Protein AF-A0A835QPP1-F1 (afdb_monomer)

Structure (mmCIF, N/CA/C/O backbone):
data_AF-A0A835QPP1-F1
#
_entry.id   AF-A0A835QPP1-F1
#
loop_
_atom_site.group_PDB
_atom_site.id
_atom_site.type_symbol
_atom_site.label_atom_id
_atom_site.label_alt_id
_atom_site.label_comp_id
_atom_site.label_asym_id
_atom_site.label_entity_id
_atom_site.label_seq_id
_atom_site.pdbx_PDB_ins_code
_atom_site.Cartn_x
_atom_site.Cartn_y
_atom_site.Cartn_z
_atom_site.occupancy
_atom_site.B_iso_or_equiv
_atom_site.auth_seq_id
_atom_site.auth_comp_id
_atom_site.auth_asym_id
_atom_site.auth_atom_id
_atom_site.pdbx_PDB_model_num
ATOM 1 N N . MET A 1 1 ? 36.730 9.549 -89.504 1.00 41.41 1 MET A N 1
ATOM 2 C CA . MET A 1 1 ? 37.540 8.340 -89.752 1.00 41.41 1 MET A CA 1
ATOM 3 C C . MET A 1 1 ? 37.042 7.236 -88.837 1.00 41.41 1 MET A C 1
ATOM 5 O O . MET A 1 1 ? 37.301 7.283 -87.644 1.00 41.41 1 MET A O 1
ATOM 9 N N . MET A 1 2 ? 36.250 6.317 -89.390 1.00 43.44 2 MET A N 1
ATOM 10 C CA . MET A 1 2 ? 36.142 4.950 -88.873 1.00 43.44 2 MET A CA 1
ATOM 11 C C . MET A 1 2 ? 37.393 4.163 -89.297 1.00 43.44 2 MET A C 1
ATOM 13 O O . MET A 1 2 ? 38.048 4.609 -90.239 1.00 43.44 2 MET A O 1
ATOM 17 N N . VAL A 1 3 ? 37.662 3.048 -88.599 1.00 43.44 3 VAL A N 1
ATOM 18 C CA . VAL A 1 3 ? 38.545 1.876 -88.868 1.00 43.44 3 VAL A CA 1
ATOM 19 C C . VAL A 1 3 ? 39.080 1.452 -87.481 1.00 43.44 3 VAL A C 1
ATOM 21 O O . VAL A 1 3 ? 39.822 2.210 -86.866 1.00 43.44 3 VAL A O 1
ATOM 24 N N . GLU A 1 4 ? 38.450 0.469 -86.814 1.00 49.03 4 GLU A N 1
ATOM 25 C CA . GLU A 1 4 ? 38.747 -0.991 -86.890 1.00 49.03 4 GLU A CA 1
ATOM 26 C C . GLU A 1 4 ? 39.971 -1.363 -86.014 1.00 49.03 4 GLU A C 1
ATOM 28 O O . GLU A 1 4 ? 40.908 -0.588 -85.908 1.00 49.03 4 GLU A O 1
ATOM 33 N N . GLU A 1 5 ? 40.083 -2.488 -85.307 1.00 47.25 5 GLU A N 1
ATOM 34 C CA . GLU A 1 5 ? 39.346 -3.748 -85.305 1.00 47.25 5 GLU A CA 1
ATOM 35 C C . GLU A 1 5 ? 39.699 -4.562 -84.038 1.00 47.25 5 GLU A C 1
ATOM 37 O O . GLU A 1 5 ? 40.569 -4.213 -83.239 1.00 47.25 5 GLU A O 1
ATOM 42 N N . ALA A 1 6 ? 38.998 -5.682 -83.897 1.00 54.22 6 ALA A N 1
ATOM 43 C CA . ALA A 1 6 ? 38.909 -6.607 -82.781 1.00 54.22 6 ALA A CA 1
ATOM 44 C C . ALA A 1 6 ? 40.163 -7.441 -82.445 1.00 54.22 6 ALA A C 1
ATOM 46 O O . ALA A 1 6 ? 41.045 -7.674 -83.265 1.00 54.22 6 ALA A O 1
ATOM 47 N N . LYS A 1 7 ? 40.137 -8.017 -81.232 1.00 59.50 7 LYS A N 1
ATOM 48 C CA . LYS A 1 7 ? 40.660 -9.343 -80.818 1.00 59.50 7 LYS A CA 1
ATOM 49 C C . LYS A 1 7 ? 40.284 -9.520 -79.336 1.00 59.50 7 LYS A C 1
ATOM 51 O O . LYS A 1 7 ? 40.402 -8.579 -78.572 1.00 59.50 7 LYS A O 1
ATOM 56 N N . ARG A 1 8 ? 39.875 -10.660 -78.788 1.00 47.41 8 ARG A N 1
ATOM 57 C CA . ARG A 1 8 ? 39.542 -12.001 -79.272 1.00 47.41 8 ARG A CA 1
ATOM 58 C C . ARG A 1 8 ? 38.935 -12.715 -78.056 1.00 47.41 8 ARG A C 1
ATOM 60 O O . ARG A 1 8 ? 39.470 -12.637 -76.956 1.00 47.41 8 ARG A O 1
ATOM 67 N N . MET A 1 9 ? 37.819 -13.393 -78.272 1.00 57.75 9 MET A N 1
ATOM 68 C CA . MET A 1 9 ? 37.064 -14.177 -77.294 1.00 57.75 9 MET A CA 1
ATOM 69 C C . MET A 1 9 ? 37.857 -15.419 -76.827 1.00 57.75 9 MET A C 1
ATOM 71 O O . MET A 1 9 ? 38.500 -16.072 -77.652 1.00 57.75 9 MET A O 1
ATOM 75 N N . LYS A 1 10 ? 37.780 -15.792 -75.540 1.00 58.88 10 LYS A N 1
ATOM 76 C CA . LYS A 1 10 ? 38.127 -17.145 -75.057 1.00 58.88 10 LYS A CA 1
ATOM 77 C C . LYS A 1 10 ? 37.206 -17.557 -73.897 1.00 58.88 10 LYS A C 1
ATOM 79 O O . LYS A 1 10 ? 36.612 -16.727 -73.223 1.00 58.88 10 LYS A O 1
ATOM 84 N N . ASN A 1 11 ? 37.013 -18.856 -73.765 1.00 40.59 11 ASN A N 1
ATOM 85 C CA . ASN A 1 11 ? 35.752 -19.562 -73.584 1.00 40.59 11 ASN A CA 1
ATOM 86 C C . ASN A 1 11 ? 35.769 -20.500 -72.357 1.00 40.59 11 ASN A C 1
ATOM 88 O O . ASN A 1 11 ? 36.808 -21.037 -71.999 1.00 40.59 11 ASN A O 1
ATOM 92 N N . ARG A 1 12 ? 34.574 -20.672 -71.762 1.00 42.41 12 ARG A N 1
ATOM 93 C CA . ARG A 1 12 ? 34.078 -21.691 -70.801 1.00 42.41 12 ARG A CA 1
ATOM 94 C C . ARG A 1 12 ? 34.999 -22.866 -70.423 1.00 42.41 12 ARG A C 1
ATOM 96 O O . ARG A 1 12 ? 35.350 -23.650 -71.294 1.00 42.41 12 ARG A O 1
ATOM 103 N N . THR A 1 13 ? 35.020 -23.170 -69.120 1.00 43.94 13 THR A N 1
ATOM 104 C CA . THR A 1 13 ? 34.784 -24.533 -68.596 1.00 43.94 13 THR A CA 1
ATOM 105 C C . THR A 1 13 ? 34.006 -24.475 -67.277 1.00 43.94 13 THR A C 1
ATOM 107 O O . THR A 1 13 ? 34.459 -23.878 -66.304 1.00 43.94 13 THR A O 1
ATOM 110 N N . ARG A 1 14 ? 32.817 -25.090 -67.269 1.00 44.53 14 ARG A N 1
ATOM 111 C CA . ARG A 1 14 ? 32.089 -25.526 -66.070 1.00 44.53 14 ARG A CA 1
ATOM 112 C C . ARG A 1 14 ? 32.690 -26.859 -65.627 1.00 44.53 14 ARG A C 1
ATOM 114 O O . ARG A 1 14 ? 32.906 -27.715 -66.481 1.00 44.53 14 ARG A O 1
ATOM 121 N N . THR A 1 15 ? 32.881 -27.052 -64.331 1.00 45.47 15 THR A N 1
ATOM 122 C CA . THR A 1 15 ? 33.092 -28.371 -63.729 1.00 45.47 15 THR A CA 1
ATOM 123 C C . THR A 1 15 ? 32.033 -28.581 -62.655 1.00 45.47 15 THR A C 1
ATOM 125 O O . THR A 1 15 ? 31.994 -27.885 -61.644 1.00 45.47 15 THR A O 1
ATOM 128 N N . ASP A 1 16 ? 31.136 -29.523 -62.938 1.00 40.12 16 ASP A N 1
ATOM 129 C CA . ASP A 1 16 ? 30.190 -30.093 -61.988 1.00 40.12 16 ASP A CA 1
ATOM 130 C C . ASP A 1 16 ? 30.935 -31.009 -61.009 1.00 40.12 16 ASP A C 1
ATOM 132 O O . ASP A 1 16 ? 31.706 -31.878 -61.415 1.00 40.12 16 ASP A O 1
ATOM 136 N N . GLY A 1 17 ? 30.660 -30.840 -59.716 1.00 42.97 17 GLY A N 1
ATOM 137 C CA . GLY A 1 17 ? 31.034 -31.764 -58.649 1.00 42.97 17 GLY A CA 1
ATOM 138 C C . GLY A 1 17 ? 29.791 -32.122 -57.842 1.00 42.97 17 GLY A C 1
ATOM 139 O O . GLY A 1 17 ? 29.384 -31.391 -56.944 1.00 42.97 17 GLY A O 1
ATOM 140 N N . ARG A 1 18 ? 29.155 -33.233 -58.213 1.00 42.56 18 ARG A N 1
ATOM 141 C CA . ARG A 1 18 ? 27.947 -33.799 -57.603 1.00 42.56 18 ARG A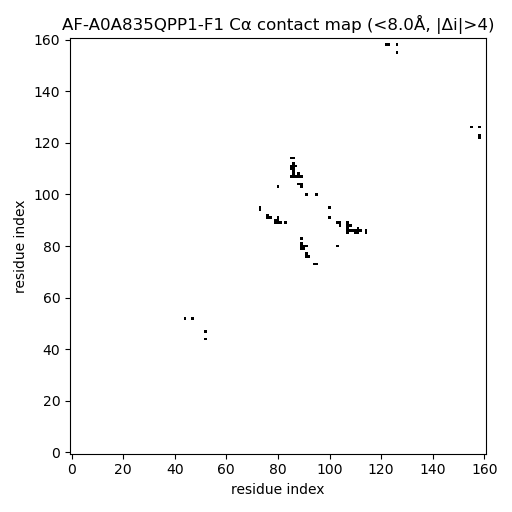 CA 1
ATOM 142 C C . ARG A 1 18 ? 28.269 -34.501 -56.273 1.00 42.56 18 ARG A C 1
ATOM 144 O O . ARG A 1 18 ? 29.116 -35.379 -56.246 1.00 42.56 18 ARG A O 1
ATOM 151 N N . ALA A 1 19 ? 27.490 -34.144 -55.247 1.00 41.88 19 ALA A N 1
ATOM 152 C CA . ALA A 1 19 ? 26.984 -34.923 -54.103 1.00 41.88 19 ALA A CA 1
ATOM 153 C C . ALA A 1 19 ? 27.925 -35.810 -53.258 1.00 41.88 19 ALA A C 1
ATOM 155 O O . ALA A 1 19 ? 28.435 -36.807 -53.748 1.00 41.88 19 ALA A O 1
ATOM 156 N N . MET A 1 20 ? 27.887 -35.600 -51.932 1.00 42.72 20 MET A N 1
ATOM 157 C CA . MET A 1 20 ? 27.568 -36.662 -50.961 1.00 42.72 20 MET A CA 1
ATOM 158 C C . MET A 1 20 ? 26.783 -36.102 -49.764 1.00 42.72 20 MET A C 1
ATOM 160 O O . MET A 1 20 ? 27.061 -35.020 -49.255 1.00 42.72 20 MET A O 1
ATOM 164 N N . LYS A 1 21 ? 25.763 -36.862 -49.357 1.00 44.00 21 LYS A N 1
ATOM 165 C CA . LYS A 1 21 ? 24.873 -36.657 -48.210 1.00 44.00 21 LYS A CA 1
ATOM 166 C C . LYS A 1 21 ? 25.318 -37.610 -47.104 1.00 44.00 21 LYS A C 1
ATOM 168 O O . LYS A 1 21 ? 25.431 -38.799 -47.375 1.00 44.00 21 LYS A O 1
ATOM 173 N N . ALA A 1 22 ? 25.467 -37.127 -45.874 1.00 40.06 22 ALA A N 1
ATOM 174 C CA . ALA A 1 22 ? 25.408 -37.973 -44.684 1.00 40.06 22 ALA A CA 1
ATOM 175 C C . ALA A 1 22 ? 24.953 -37.146 -43.476 1.00 40.06 22 ALA A C 1
ATOM 177 O O . ALA A 1 22 ? 25.639 -36.246 -43.003 1.00 40.06 22 ALA A O 1
ATOM 178 N N . THR A 1 23 ? 23.750 -37.453 -43.007 1.00 47.44 23 THR A N 1
ATOM 179 C CA . THR A 1 23 ? 23.254 -37.107 -41.677 1.00 47.44 23 THR A CA 1
ATOM 180 C C . THR A 1 23 ? 23.931 -38.013 -40.654 1.00 47.44 23 THR A C 1
ATOM 182 O O . THR A 1 23 ? 23.899 -39.227 -40.829 1.00 47.44 23 THR A O 1
ATOM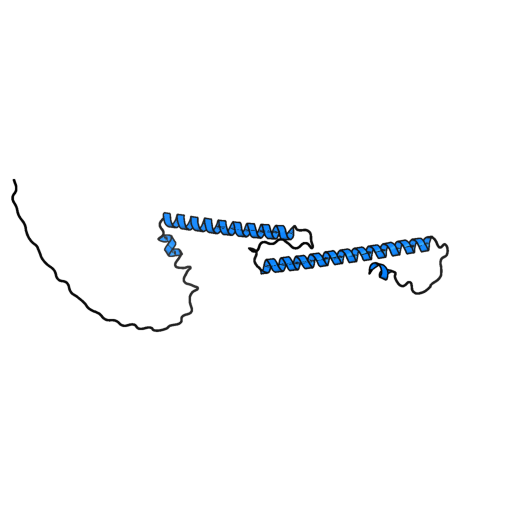 185 N N . SER A 1 24 ? 24.449 -37.458 -39.561 1.00 41.62 24 SER A N 1
ATOM 186 C CA . SER A 1 24 ? 24.718 -38.229 -38.344 1.00 41.62 24 SER A CA 1
ATOM 187 C C . SER A 1 24 ? 24.329 -37.386 -37.139 1.00 41.62 24 SER A C 1
ATOM 189 O O . SER A 1 24 ? 25.018 -36.435 -36.779 1.00 41.62 24 SER A O 1
ATOM 191 N N . LYS A 1 25 ? 23.173 -37.718 -36.560 1.00 48.28 25 LYS A N 1
ATOM 192 C CA . LYS A 1 25 ? 22.768 -37.283 -35.226 1.00 48.28 25 LYS A CA 1
ATOM 193 C C . LYS A 1 25 ? 23.640 -38.030 -34.219 1.00 48.28 25 LYS A C 1
ATOM 195 O O . LYS A 1 25 ? 23.812 -39.237 -34.360 1.00 48.28 25 LYS A O 1
ATOM 200 N N . HIS A 1 26 ? 24.155 -37.333 -33.217 1.00 43.69 26 HIS A N 1
ATOM 201 C CA . HIS A 1 26 ? 24.551 -37.973 -31.973 1.00 43.69 26 HIS A CA 1
ATOM 202 C C . HIS A 1 26 ? 24.231 -37.027 -30.822 1.00 43.69 26 HIS A C 1
ATOM 204 O O . HIS A 1 26 ? 24.743 -35.909 -30.764 1.00 43.69 26 HIS A O 1
ATOM 210 N N . ASP A 1 27 ? 23.344 -37.497 -29.954 1.00 46.44 27 ASP A N 1
ATOM 211 C CA . ASP A 1 27 ? 22.936 -36.865 -28.711 1.00 46.44 27 ASP A CA 1
ATOM 212 C C . ASP A 1 27 ? 24.132 -36.681 -27.776 1.00 46.44 27 ASP A C 1
ATOM 214 O O . ASP A 1 27 ? 24.933 -37.604 -27.588 1.00 46.44 27 ASP A O 1
ATOM 218 N N . LYS A 1 28 ? 24.221 -35.491 -27.175 1.00 47.97 28 LYS A N 1
ATOM 219 C CA . LYS A 1 28 ? 24.862 -35.260 -25.880 1.00 47.97 28 LYS A CA 1
ATOM 220 C C . LYS A 1 28 ? 24.082 -34.177 -25.146 1.00 47.97 28 LYS A C 1
ATOM 222 O O . LYS A 1 28 ? 24.256 -32.989 -25.413 1.00 47.97 28 LYS A O 1
ATOM 227 N N . ASP A 1 29 ? 23.245 -34.629 -24.220 1.00 47.66 29 ASP A N 1
ATOM 228 C CA . ASP A 1 29 ? 22.800 -33.846 -23.077 1.00 47.66 29 ASP A CA 1
ATOM 229 C C . ASP A 1 29 ? 24.012 -33.195 -22.409 1.00 47.66 29 ASP A C 1
ATOM 231 O O . ASP A 1 29 ? 24.956 -33.876 -22.000 1.00 47.66 29 ASP A O 1
ATOM 235 N N . LEU A 1 30 ? 23.997 -31.869 -22.309 1.00 45.59 30 LEU A N 1
ATOM 236 C CA . LEU A 1 30 ? 24.908 -31.144 -21.440 1.00 45.59 30 LEU A CA 1
ATOM 237 C C . LEU A 1 30 ? 24.215 -29.882 -20.925 1.00 45.59 30 LEU A C 1
ATOM 239 O O . LEU A 1 30 ? 24.229 -28.819 -21.545 1.00 45.59 30 LEU A O 1
ATOM 243 N N . ASP A 1 31 ? 23.616 -30.045 -19.750 1.00 50.06 31 ASP A N 1
ATOM 244 C CA . ASP A 1 31 ? 23.489 -29.014 -18.730 1.00 50.06 31 ASP A CA 1
ATOM 245 C C . ASP A 1 31 ? 24.753 -28.133 -18.701 1.00 50.06 31 ASP A C 1
ATOM 247 O O . ASP A 1 31 ? 25.850 -28.631 -18.427 1.00 50.06 31 ASP A O 1
ATOM 251 N N . LYS A 1 32 ? 24.593 -26.855 -19.085 1.00 46.34 32 LYS A N 1
ATOM 252 C CA . LYS A 1 32 ? 25.460 -25.692 -18.789 1.00 46.34 32 LYS A CA 1
ATOM 253 C C . LYS A 1 32 ? 25.045 -24.478 -19.632 1.00 46.34 32 LYS A C 1
ATOM 255 O O . LYS A 1 32 ? 25.782 -24.014 -20.499 1.00 46.34 32 LYS A O 1
ATOM 260 N N . THR A 1 33 ? 23.905 -23.874 -19.320 1.00 43.09 33 THR A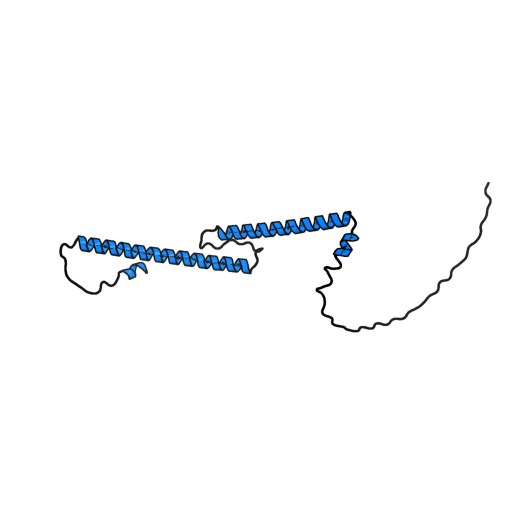 N 1
ATOM 261 C CA . THR A 1 33 ? 23.558 -22.528 -19.815 1.00 43.09 33 THR A CA 1
ATOM 262 C C . THR A 1 33 ? 23.331 -21.585 -18.645 1.00 43.09 33 THR A C 1
ATOM 264 O O . THR A 1 33 ? 22.208 -21.201 -18.341 1.00 43.09 33 THR A O 1
ATOM 267 N N . THR A 1 34 ? 24.403 -21.225 -17.932 1.00 49.41 34 THR A N 1
ATOM 268 C CA . THR A 1 34 ? 24.332 -20.111 -16.958 1.00 49.41 34 THR A CA 1
ATOM 269 C C . THR A 1 34 ? 25.656 -19.376 -16.718 1.00 49.41 34 THR A C 1
ATOM 271 O O . THR A 1 34 ? 25.770 -18.613 -15.766 1.00 49.41 34 THR A O 1
ATOM 274 N N . LYS A 1 35 ? 26.692 -19.561 -17.555 1.00 44.41 35 LYS A N 1
ATOM 275 C CA . LYS A 1 35 ? 27.992 -18.873 -17.351 1.00 44.41 35 LYS A CA 1
ATOM 276 C C . LYS A 1 35 ? 28.628 -18.234 -18.595 1.00 44.41 35 LYS A C 1
ATOM 278 O O . LYS A 1 35 ? 29.742 -17.731 -18.496 1.00 44.41 35 LYS A O 1
ATOM 283 N N . GLN A 1 36 ? 27.949 -18.195 -19.746 1.00 41.66 36 GLN A N 1
ATOM 284 C CA . GLN A 1 36 ? 28.525 -17.668 -21.001 1.00 41.66 36 GLN A CA 1
ATOM 285 C C . GLN A 1 36 ? 27.993 -16.302 -21.474 1.00 41.66 36 GLN A C 1
ATOM 287 O O . GLN A 1 36 ? 28.447 -15.811 -22.504 1.00 41.66 36 GLN A O 1
ATOM 292 N N . GLU A 1 37 ? 27.107 -15.628 -20.737 1.00 46.50 37 GLU A N 1
ATOM 293 C CA . GLU A 1 37 ? 26.552 -14.343 -21.208 1.00 46.50 37 GLU A CA 1
ATOM 294 C C . GLU A 1 37 ? 27.376 -13.117 -20.779 1.00 46.50 37 GLU A C 1
ATOM 296 O O . GLU A 1 37 ? 27.528 -12.166 -21.549 1.00 46.50 37 GLU A O 1
ATOM 301 N N . ALA A 1 38 ? 28.025 -13.162 -19.611 1.00 48.72 38 ALA A N 1
ATOM 302 C CA . ALA A 1 38 ? 28.821 -12.034 -19.115 1.00 48.72 38 ALA A CA 1
ATOM 303 C C . ALA A 1 38 ? 30.082 -11.757 -19.966 1.00 48.72 38 ALA A C 1
ATOM 305 O O . ALA A 1 38 ? 30.504 -10.611 -20.118 1.00 48.72 38 ALA A O 1
ATOM 306 N N . GLY A 1 39 ? 30.672 -12.797 -20.569 1.00 48.44 39 GLY A N 1
ATOM 307 C CA . GLY A 1 39 ? 31.896 -12.683 -21.372 1.00 48.44 39 GLY A CA 1
ATOM 308 C C . GLY A 1 39 ? 31.689 -12.166 -22.803 1.00 48.44 39 GLY A C 1
ATOM 309 O O . GLY A 1 39 ? 32.642 -11.673 -23.412 1.00 48.44 39 GLY A O 1
ATOM 310 N N . ASN A 1 40 ? 30.468 -12.252 -23.348 1.00 50.72 40 ASN A N 1
ATOM 311 C CA . ASN A 1 40 ? 30.188 -11.900 -24.747 1.00 50.72 40 ASN A CA 1
ATOM 312 C C . ASN A 1 40 ? 29.665 -10.460 -24.918 1.00 50.72 40 ASN A C 1
ATOM 314 O O . ASN A 1 40 ? 30.010 -9.781 -25.887 1.00 50.72 40 ASN A O 1
ATOM 318 N N . LEU A 1 41 ? 28.927 -9.933 -23.933 1.00 55.50 41 LEU A N 1
ATOM 319 C CA . LEU A 1 41 ? 28.482 -8.530 -23.921 1.00 55.50 41 LEU A CA 1
ATOM 320 C C . LEU A 1 41 ? 29.668 -7.555 -23.978 1.00 55.50 41 LEU A C 1
ATOM 322 O O . LEU A 1 41 ? 29.643 -6.568 -24.712 1.00 55.50 41 LEU A O 1
ATOM 326 N N . ASN A 1 42 ? 30.754 -7.872 -23.271 1.00 55.16 42 ASN A N 1
ATOM 327 C CA . ASN A 1 42 ? 31.921 -6.994 -23.166 1.00 55.16 42 ASN A CA 1
ATOM 328 C C . ASN A 1 42 ? 32.763 -6.921 -24.460 1.00 55.16 42 ASN A C 1
ATOM 330 O O . ASN A 1 42 ? 33.487 -5.950 -24.687 1.00 55.16 42 ASN A O 1
ATOM 334 N N . LYS A 1 43 ? 32.667 -7.931 -25.341 1.00 54.88 43 LYS A N 1
ATOM 335 C CA . LYS A 1 43 ? 33.237 -7.874 -26.700 1.00 54.88 43 LYS A CA 1
ATOM 336 C C . LYS A 1 43 ? 32.320 -7.105 -27.653 1.00 54.88 43 LYS A C 1
ATOM 338 O O . LYS A 1 43 ? 32.821 -6.289 -28.422 1.00 54.88 43 LYS A O 1
ATOM 343 N N . SER A 1 44 ? 31.003 -7.297 -27.528 1.00 63.75 44 SER A N 1
ATOM 344 C CA . SER A 1 44 ? 29.981 -6.594 -28.313 1.00 63.75 44 SER A CA 1
ATOM 345 C C . SER A 1 44 ? 30.132 -5.072 -28.205 1.00 63.75 44 SER A C 1
ATOM 347 O O . SER A 1 44 ? 30.315 -4.403 -29.219 1.00 63.75 44 SER A O 1
ATOM 349 N N . TRP A 1 45 ? 30.231 -4.524 -26.986 1.00 63.12 45 TRP A N 1
ATOM 350 C CA . TRP A 1 45 ? 30.352 -3.075 -26.776 1.00 63.12 45 TRP A CA 1
ATOM 351 C C . TRP A 1 45 ? 31.548 -2.428 -27.475 1.00 63.12 45 TRP A C 1
ATOM 353 O O . TRP A 1 45 ? 31.412 -1.307 -27.956 1.00 63.12 45 TRP A O 1
ATOM 363 N N . ARG A 1 46 ? 32.705 -3.102 -27.569 1.00 65.94 46 ARG A N 1
ATOM 364 C CA . ARG A 1 46 ? 33.885 -2.554 -28.268 1.00 65.94 46 ARG A CA 1
ATOM 365 C C . ARG A 1 46 ? 33.695 -2.482 -29.783 1.00 65.94 46 ARG A C 1
ATOM 367 O O . ARG A 1 46 ? 34.238 -1.564 -30.392 1.00 65.94 46 ARG A O 1
ATOM 374 N N . CYS A 1 47 ? 32.898 -3.380 -30.355 1.00 72.50 47 CYS A N 1
ATOM 375 C CA . CYS A 1 47 ? 32.632 -3.465 -31.791 1.00 72.50 47 CYS A CA 1
ATOM 376 C C . CYS A 1 47 ? 31.403 -2.658 -32.244 1.00 72.50 47 CYS A C 1
ATOM 378 O O . CYS A 1 47 ? 31.265 -2.411 -33.438 1.00 72.50 47 CYS A O 1
ATOM 380 N N . LEU A 1 48 ? 30.543 -2.208 -31.319 1.00 78.25 48 LEU A N 1
ATOM 381 C CA . LEU A 1 48 ? 29.399 -1.357 -31.655 1.00 78.25 48 LEU A CA 1
ATOM 382 C C . LEU A 1 48 ? 29.852 0.025 -32.135 1.00 78.25 48 LEU A C 1
ATOM 384 O O . LEU A 1 48 ? 30.615 0.727 -31.453 1.00 78.25 48 LEU A O 1
ATOM 388 N N . SER A 1 49 ? 29.299 0.442 -33.268 1.00 88.69 49 SER A N 1
ATOM 389 C CA . SER A 1 49 ? 29.384 1.801 -33.784 1.00 88.69 49 SER A CA 1
ATOM 390 C C . SER A 1 49 ? 28.800 2.803 -32.783 1.00 88.69 49 SER A C 1
ATOM 392 O O . SER A 1 49 ? 27.934 2.488 -31.960 1.00 88.69 49 SER A O 1
ATOM 394 N N . ARG A 1 50 ? 29.231 4.068 -32.870 1.00 90.00 50 ARG A N 1
ATOM 395 C CA . ARG A 1 50 ? 28.700 5.146 -32.012 1.00 90.00 50 ARG A CA 1
ATOM 396 C C . ARG A 1 50 ? 27.169 5.247 -32.078 1.00 90.00 50 ARG A C 1
ATOM 398 O O . ARG A 1 50 ? 26.543 5.564 -31.070 1.00 90.00 50 ARG A O 1
ATOM 405 N N . ARG A 1 51 ? 26.573 4.962 -33.243 1.00 91.75 51 ARG A N 1
ATOM 406 C CA . ARG A 1 51 ? 25.118 4.977 -33.445 1.00 91.75 51 ARG A CA 1
ATOM 407 C C . ARG A 1 51 ? 24.431 3.840 -32.694 1.00 91.75 51 ARG A C 1
ATOM 409 O O . ARG A 1 51 ? 23.451 4.091 -32.005 1.00 91.75 51 ARG A O 1
ATOM 416 N N . GLU A 1 52 ? 24.956 2.623 -32.781 1.00 93.12 52 GLU A N 1
ATOM 417 C CA . GLU A 1 52 ? 24.385 1.467 -32.079 1.00 93.12 52 GLU A CA 1
ATOM 418 C C . GLU A 1 52 ? 24.473 1.631 -30.564 1.00 93.12 52 GLU A C 1
ATOM 420 O O . GLU A 1 52 ? 23.497 1.366 -29.871 1.00 93.12 52 GLU A O 1
ATOM 425 N N . ARG A 1 53 ? 25.589 2.164 -30.050 1.00 92.88 53 ARG A N 1
ATOM 426 C CA . ARG A 1 53 ? 25.717 2.467 -28.616 1.00 92.88 53 ARG A CA 1
ATOM 427 C C . ARG A 1 53 ? 24.699 3.506 -28.158 1.00 92.88 53 ARG A C 1
ATOM 429 O O . ARG A 1 53 ? 24.075 3.321 -27.120 1.00 92.88 53 ARG A O 1
ATOM 436 N N . ARG A 1 54 ? 24.501 4.580 -28.933 1.00 94.00 54 ARG A N 1
ATOM 437 C CA . ARG A 1 54 ? 23.476 5.592 -28.631 1.00 94.00 54 ARG A CA 1
ATOM 438 C C . ARG A 1 54 ? 22.077 4.974 -28.617 1.00 94.00 54 ARG A C 1
ATOM 440 O O . ARG A 1 54 ? 21.316 5.243 -27.697 1.00 94.00 54 ARG A O 1
ATOM 447 N N . ASN A 1 55 ? 21.759 4.135 -29.600 1.00 95.81 55 ASN A N 1
ATOM 448 C CA . ASN A 1 55 ? 20.461 3.467 -29.675 1.00 95.81 55 ASN A CA 1
ATOM 449 C C . ASN A 1 55 ? 20.247 2.498 -28.503 1.00 95.81 55 ASN A C 1
ATOM 451 O O . ASN A 1 55 ? 19.170 2.496 -27.921 1.00 95.81 55 ASN A O 1
ATOM 455 N N . ALA A 1 56 ? 21.261 1.712 -28.133 1.00 95.19 56 ALA A N 1
ATOM 456 C CA . ALA A 1 56 ? 21.192 0.797 -26.994 1.00 95.19 56 ALA A CA 1
ATOM 457 C C . ALA A 1 56 ? 20.962 1.556 -25.679 1.00 95.19 56 ALA A C 1
ATOM 459 O O . ALA A 1 56 ? 20.060 1.215 -24.921 1.00 95.19 56 ALA A O 1
ATOM 460 N N . LEU A 1 57 ? 21.706 2.645 -25.456 1.00 96.44 57 LEU A N 1
ATOM 461 C CA . LEU A 1 57 ? 21.508 3.502 -24.287 1.00 96.44 57 LEU A CA 1
ATOM 462 C C . LEU A 1 57 ? 20.109 4.120 -24.264 1.00 96.44 57 LEU A C 1
ATOM 464 O O . LEU A 1 57 ? 19.475 4.128 -23.216 1.00 96.44 57 LEU A O 1
ATOM 468 N N . GLN A 1 58 ? 19.601 4.591 -25.406 1.00 97.12 58 GLN A N 1
ATOM 469 C CA . GLN A 1 58 ? 18.246 5.134 -25.475 1.00 97.12 58 GLN A CA 1
ATOM 470 C C . GLN A 1 58 ? 17.192 4.070 -25.145 1.00 97.12 58 GLN A C 1
ATOM 472 O O . GLN A 1 58 ? 16.278 4.334 -24.372 1.00 97.12 58 GLN A O 1
ATOM 477 N N . GLN A 1 59 ? 17.348 2.848 -25.662 1.00 97.75 59 GLN A N 1
ATOM 478 C CA . GLN A 1 59 ? 16.461 1.735 -25.321 1.00 97.75 59 GLN A CA 1
ATOM 479 C C . GLN A 1 59 ? 16.498 1.414 -23.828 1.00 97.75 59 GLN A C 1
ATOM 481 O O . GLN A 1 59 ? 15.463 1.111 -23.238 1.00 97.75 59 GLN A O 1
ATOM 486 N N . ASP A 1 60 ? 17.676 1.460 -23.212 1.00 97.56 60 ASP A N 1
ATOM 487 C CA . ASP A 1 60 ? 17.812 1.200 -21.785 1.00 97.56 60 ASP A CA 1
ATOM 488 C C . ASP A 1 60 ? 17.213 2.331 -20.945 1.00 97.56 60 ASP A C 1
ATOM 490 O O . ASP A 1 60 ? 16.520 2.040 -19.973 1.00 97.56 60 ASP A O 1
ATOM 494 N N . VAL A 1 61 ? 17.356 3.595 -21.360 1.00 98.44 61 VAL A N 1
ATOM 495 C CA . VAL A 1 61 ? 16.632 4.727 -20.757 1.00 98.44 61 VAL A CA 1
ATOM 496 C C . VAL A 1 61 ? 15.125 4.492 -20.834 1.00 98.44 61 VAL A C 1
ATOM 498 O O . VAL A 1 61 ? 14.457 4.546 -19.805 1.00 98.44 61 VAL A O 1
ATOM 501 N N . ASP A 1 62 ? 14.591 4.133 -22.001 1.00 98.44 62 ASP A N 1
ATOM 502 C CA . ASP A 1 62 ? 13.154 3.900 -22.171 1.00 98.44 62 ASP A CA 1
ATOM 503 C C . ASP A 1 62 ? 12.654 2.733 -21.298 1.00 98.44 62 ASP A C 1
ATOM 505 O O . ASP A 1 62 ? 11.577 2.807 -20.697 1.00 98.44 62 ASP A O 1
ATOM 509 N N . LYS A 1 63 ? 13.438 1.650 -21.183 1.00 98.44 63 LYS A N 1
ATOM 510 C CA . LYS A 1 63 ? 13.142 0.523 -20.279 1.00 98.44 63 LYS A CA 1
ATOM 511 C C . LYS A 1 63 ? 13.150 0.966 -18.818 1.00 98.44 63 LYS A C 1
ATOM 513 O O . LYS A 1 63 ? 12.241 0.601 -18.074 1.00 98.44 63 LYS A O 1
ATOM 518 N N . LEU A 1 64 ? 14.155 1.736 -18.403 1.00 98.44 64 LEU A N 1
ATOM 519 C CA . LEU A 1 64 ? 14.270 2.240 -17.035 1.00 98.44 64 LEU A CA 1
ATOM 520 C C . LEU A 1 64 ? 13.124 3.192 -16.700 1.00 98.44 64 LEU A C 1
ATOM 522 O O . LEU A 1 64 ? 12.518 3.056 -15.644 1.00 98.44 64 LEU A O 1
ATOM 526 N N . THR A 1 65 ? 12.746 4.080 -17.618 1.00 98.50 65 THR A N 1
ATOM 527 C CA . THR A 1 65 ? 11.594 4.967 -17.440 1.00 98.50 65 THR A CA 1
ATOM 528 C C . THR A 1 65 ? 10.291 4.182 -17.278 1.00 98.50 65 THR A C 1
ATOM 530 O O . THR A 1 65 ? 9.454 4.553 -16.460 1.00 98.50 65 THR A O 1
ATOM 533 N N . LYS A 1 66 ? 10.096 3.083 -18.018 1.00 98.31 66 LYS A N 1
ATOM 534 C CA . LYS A 1 66 ? 8.917 2.215 -17.840 1.00 98.31 66 LYS A CA 1
ATOM 535 C C . LYS A 1 66 ? 8.906 1.525 -16.475 1.00 98.31 66 LYS A C 1
ATOM 537 O O . LYS A 1 66 ? 7.861 1.496 -15.834 1.00 98.31 66 LYS A O 1
ATOM 542 N N . LYS A 1 67 ? 10.055 1.010 -16.022 1.00 97.81 67 LYS A N 1
ATOM 543 C CA . LYS A 1 67 ? 10.186 0.405 -14.686 1.00 97.81 67 LYS A CA 1
ATOM 544 C C . LYS A 1 67 ? 9.910 1.418 -13.581 1.00 97.81 67 LYS A C 1
ATOM 546 O O . LYS A 1 67 ? 9.142 1.119 -12.680 1.00 97.81 67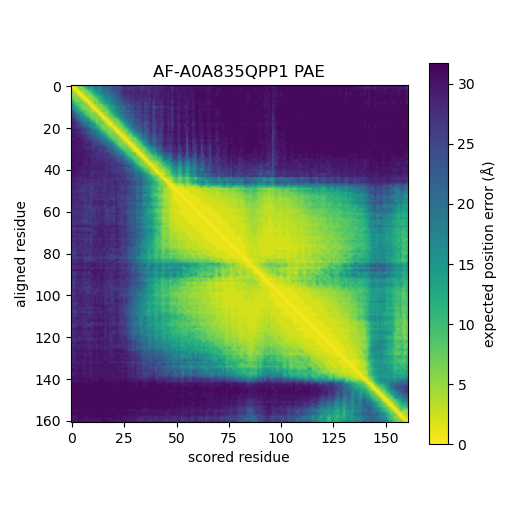 LYS A O 1
ATOM 551 N N . LEU A 1 68 ? 10.470 2.622 -13.693 1.00 98.44 68 LEU A N 1
ATOM 552 C CA . LEU A 1 68 ? 10.261 3.685 -12.714 1.00 98.44 68 LEU A CA 1
ATOM 553 C C . LEU A 1 68 ? 8.775 4.028 -12.563 1.00 98.44 68 LEU A C 1
ATOM 555 O O . LEU A 1 68 ? 8.273 4.039 -11.447 1.00 98.44 68 LEU A O 1
ATOM 559 N N . ARG A 1 69 ? 8.051 4.214 -13.676 1.00 97.69 69 ARG A N 1
ATOM 560 C CA . ARG A 1 69 ? 6.600 4.461 -13.626 1.00 97.69 69 ARG A CA 1
ATOM 561 C C . ARG A 1 69 ? 5.845 3.329 -12.936 1.00 97.69 69 ARG A C 1
ATOM 563 O O . ARG A 1 69 ? 4.956 3.596 -12.141 1.00 97.69 69 ARG A O 1
ATOM 570 N N . HIS A 1 70 ? 6.199 2.075 -13.225 1.00 96.56 70 HIS A N 1
ATOM 571 C CA . HIS A 1 70 ? 5.556 0.927 -12.589 1.00 96.56 70 HIS A CA 1
ATOM 572 C C . HIS A 1 70 ? 5.764 0.927 -11.069 1.00 96.56 70 HIS A C 1
ATOM 574 O O . HIS A 1 70 ? 4.800 0.771 -10.325 1.00 96.56 70 HIS A O 1
ATOM 580 N N . GLU A 1 71 ? 6.989 1.172 -10.607 1.00 96.75 71 GLU A N 1
ATOM 581 C CA . GLU A 1 71 ? 7.292 1.284 -9.176 1.00 96.75 71 GLU A CA 1
ATOM 582 C C . GLU A 1 71 ? 6.548 2.463 -8.525 1.00 96.75 71 GLU A C 1
ATOM 584 O O . GLU A 1 71 ? 5.968 2.319 -7.452 1.00 96.75 71 GLU A O 1
ATOM 589 N N . GLU A 1 72 ? 6.484 3.624 -9.185 1.00 97.12 72 GLU A N 1
ATOM 590 C CA . GLU A 1 72 ? 5.711 4.783 -8.714 1.00 97.12 72 GLU A CA 1
ATOM 591 C C . GLU A 1 72 ? 4.204 4.484 -8.636 1.00 97.12 72 GLU A C 1
ATOM 593 O O . GLU A 1 72 ? 3.522 4.910 -7.698 1.00 97.12 72 GLU A O 1
ATOM 598 N N . ASP A 1 73 ? 3.674 3.732 -9.602 1.00 95.50 73 ASP A N 1
ATOM 599 C CA . ASP A 1 73 ? 2.279 3.299 -9.651 1.00 95.50 73 ASP A CA 1
ATOM 600 C C . ASP A 1 73 ? 1.938 2.302 -8.543 1.00 95.50 73 ASP A C 1
ATOM 602 O O . ASP A 1 73 ? 0.863 2.402 -7.934 1.00 95.50 73 ASP A O 1
ATOM 606 N N . VAL A 1 74 ? 2.849 1.369 -8.263 1.00 95.62 74 VAL A N 1
ATOM 607 C CA . VAL A 1 74 ? 2.760 0.423 -7.146 1.00 95.62 74 VAL A CA 1
ATOM 608 C C . VAL A 1 74 ? 2.833 1.176 -5.823 1.00 95.62 74 VAL A C 1
ATOM 610 O O . VAL A 1 74 ? 1.929 1.048 -4.999 1.00 95.62 74 VAL A O 1
ATOM 613 N N . HIS A 1 75 ? 3.830 2.040 -5.638 1.00 95.62 75 HIS A N 1
ATOM 614 C CA . HIS A 1 75 ? 3.986 2.836 -4.420 1.00 95.62 75 HIS A CA 1
ATOM 615 C C . HIS A 1 75 ? 2.773 3.723 -4.150 1.00 95.62 75 HIS A C 1
ATOM 617 O O . HIS A 1 75 ? 2.295 3.809 -3.020 1.00 95.62 75 HIS A O 1
ATOM 623 N N . ARG A 1 76 ? 2.215 4.360 -5.187 1.00 95.06 76 ARG A N 1
ATOM 624 C CA . ARG A 1 76 ? 0.984 5.149 -5.061 1.00 95.06 76 ARG A CA 1
ATOM 625 C C . ARG A 1 76 ? -0.199 4.284 -4.629 1.00 95.06 76 ARG A C 1
ATOM 627 O O . ARG A 1 76 ? -0.992 4.731 -3.801 1.00 95.06 76 ARG A O 1
ATOM 634 N N . ALA A 1 77 ? -0.338 3.081 -5.184 1.00 94.44 77 ALA A N 1
ATOM 635 C CA . ALA A 1 77 ? -1.399 2.155 -4.801 1.00 94.44 77 ALA A CA 1
ATOM 636 C C . ALA A 1 77 ? -1.252 1.697 -3.342 1.00 94.44 77 ALA A C 1
ATOM 638 O O . ALA A 1 77 ? -2.218 1.775 -2.586 1.00 94.44 77 ALA A O 1
ATOM 639 N N . LEU A 1 78 ? -0.040 1.325 -2.921 1.00 94.56 78 LEU A N 1
ATOM 640 C CA . LEU A 1 78 ? 0.260 0.958 -1.535 1.00 94.56 78 LEU A CA 1
ATOM 641 C C . LEU A 1 78 ? 0.022 2.122 -0.573 1.00 94.56 78 LEU A C 1
ATOM 643 O O . LEU A 1 78 ? -0.604 1.950 0.467 1.00 94.56 78 LEU A O 1
ATOM 647 N N . ARG A 1 79 ? 0.432 3.339 -0.944 1.00 93.75 79 ARG A N 1
ATOM 648 C CA . ARG A 1 79 ? 0.161 4.537 -0.144 1.00 93.75 79 ARG A CA 1
ATOM 649 C C . ARG A 1 79 ? -1.337 4.736 0.060 1.00 93.75 79 ARG A C 1
ATOM 651 O O . ARG A 1 79 ? -1.756 4.945 1.188 1.00 93.75 79 ARG A O 1
ATOM 658 N N . ARG A 1 80 ? -2.144 4.621 -1.002 1.00 93.06 80 ARG A N 1
ATOM 659 C CA . ARG A 1 80 ? -3.614 4.692 -0.894 1.00 93.06 80 ARG A CA 1
ATOM 660 C C . ARG A 1 80 ? -4.175 3.595 0.004 1.00 93.06 80 ARG A C 1
ATOM 662 O O . ARG A 1 80 ? -5.128 3.852 0.730 1.00 93.06 80 ARG A O 1
ATOM 669 N N . ALA A 1 81 ? -3.592 2.399 -0.049 1.00 92.50 81 ALA A N 1
ATOM 670 C CA . ALA A 1 81 ? -3.991 1.295 0.805 1.00 92.50 81 ALA A CA 1
ATOM 671 C C . ALA A 1 81 ? -3.729 1.598 2.284 1.00 92.50 81 ALA A C 1
ATOM 673 O O . ALA A 1 81 ? -4.594 1.311 3.098 1.00 92.50 81 ALA A O 1
ATOM 674 N N . PHE A 1 82 ? -2.594 2.209 2.630 1.00 90.00 82 PHE A N 1
ATOM 675 C CA . PHE A 1 82 ? -2.230 2.501 4.023 1.00 90.00 82 PHE A CA 1
ATOM 676 C C . PHE A 1 82 ? -2.801 3.812 4.579 1.00 90.00 82 PHE A C 1
ATOM 678 O O . PHE A 1 82 ? -2.776 4.015 5.785 1.00 90.00 82 PHE A O 1
ATOM 685 N N . THR A 1 83 ? -3.317 4.710 3.736 1.00 91.94 83 THR A N 1
ATOM 686 C CA . THR A 1 83 ? -3.949 5.969 4.183 1.00 91.94 83 THR A CA 1
ATOM 687 C C . THR A 1 83 ? -5.475 5.910 4.213 1.00 91.94 83 THR A C 1
ATOM 689 O O . THR A 1 83 ? -6.127 6.945 4.342 1.00 91.94 83 THR A O 1
ATOM 692 N N . ARG A 1 84 ? -6.068 4.735 4.000 1.00 91.69 84 ARG A N 1
ATOM 693 C CA . ARG A 1 84 ? -7.521 4.558 4.077 1.00 91.69 84 ARG A CA 1
ATOM 694 C C . ARG A 1 84 ? -7.984 4.551 5.546 1.00 91.69 84 ARG A C 1
ATOM 696 O O . ARG A 1 84 ? -7.171 4.269 6.424 1.00 91.69 84 ARG A O 1
ATOM 703 N N . PRO A 1 85 ? -9.271 4.806 5.822 1.00 89.56 85 PRO A N 1
ATOM 704 C CA . PRO A 1 85 ? -9.844 4.527 7.135 1.00 89.56 85 PRO A CA 1
ATOM 705 C C . PRO A 1 85 ? -9.682 3.045 7.491 1.00 89.56 85 PRO A C 1
ATOM 707 O O . PRO A 1 85 ? -9.936 2.189 6.640 1.00 89.56 85 PRO A O 1
ATOM 710 N N . LEU A 1 86 ? -9.265 2.758 8.725 1.00 84.62 86 LEU A N 1
ATOM 711 C CA . LEU A 1 86 ? -9.127 1.389 9.229 1.00 84.62 86 LEU A CA 1
ATOM 712 C C . LEU A 1 86 ? -10.454 0.635 9.066 1.00 84.62 86 LEU A C 1
ATOM 714 O O . LEU A 1 86 ? -11.520 1.236 9.197 1.00 84.62 86 LEU A O 1
ATOM 718 N N . GLY A 1 87 ? -10.375 -0.643 8.697 1.00 80.31 87 GLY A N 1
ATOM 719 C CA . GLY A 1 87 ? -11.550 -1.491 8.456 1.00 80.31 87 GLY A CA 1
ATOM 720 C C . GLY A 1 87 ? -12.155 -1.401 7.047 1.00 80.31 87 GLY A C 1
ATOM 721 O O . GLY A 1 87 ? -12.815 -2.325 6.574 1.00 80.31 87 GLY A O 1
ATOM 722 N N . ALA A 1 88 ? -11.860 -0.348 6.274 1.00 85.94 88 ALA A N 1
ATOM 723 C CA . ALA A 1 88 ? -12.260 -0.297 4.865 1.00 85.94 88 ALA A CA 1
ATOM 724 C C . ALA A 1 88 ? -11.323 -1.152 3.995 1.00 85.94 88 ALA A C 1
ATOM 726 O O . ALA A 1 88 ? -10.113 -1.070 4.144 1.00 85.94 88 ALA A O 1
ATOM 727 N N . LEU A 1 89 ? -11.825 -1.911 3.015 1.00 84.31 89 LEU A N 1
ATO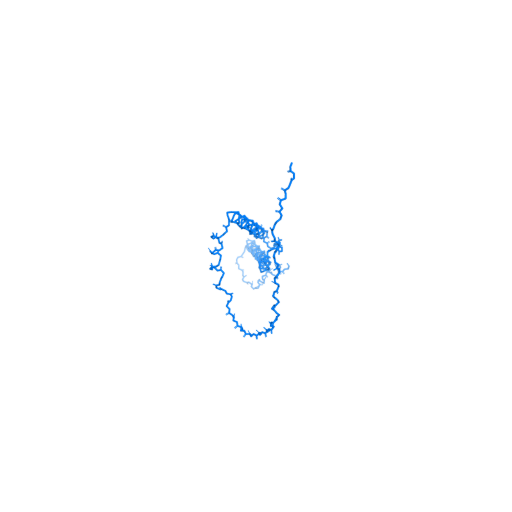M 728 C CA . LEU A 1 89 ? -10.953 -2.656 2.091 1.00 84.31 89 LEU A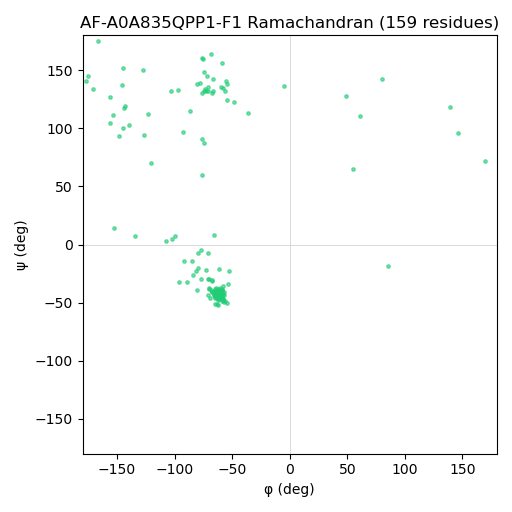 CA 1
ATOM 729 C C . LEU A 1 89 ? -10.215 -1.694 1.126 1.00 84.31 89 LEU A C 1
ATOM 731 O O . LEU A 1 89 ? -10.855 -0.840 0.498 1.00 84.31 89 LEU A O 1
ATOM 735 N N . PRO A 1 90 ? -8.886 -1.817 0.937 1.00 84.56 90 PRO A N 1
ATOM 736 C CA . PRO A 1 90 ? -8.159 -0.965 0.007 1.00 84.56 90 PRO A CA 1
ATOM 737 C C . PRO A 1 90 ? -8.593 -1.244 -1.439 1.00 84.56 90 PRO A C 1
ATOM 739 O O . PRO A 1 90 ? -8.622 -2.386 -1.895 1.00 84.56 90 PRO A O 1
ATOM 742 N N . ARG A 1 91 ? -8.891 -0.189 -2.210 1.00 86.38 91 ARG A N 1
ATOM 743 C CA . ARG A 1 91 ? -9.142 -0.309 -3.658 1.00 86.38 91 ARG A CA 1
ATOM 744 C C . ARG A 1 91 ? -7.821 -0.491 -4.391 1.00 86.38 91 ARG A C 1
ATOM 746 O O . ARG A 1 91 ? -7.164 0.487 -4.757 1.00 86.38 91 ARG A O 1
ATOM 753 N N . LEU A 1 92 ? -7.437 -1.748 -4.572 1.00 87.38 92 LEU A N 1
ATOM 754 C CA . LEU A 1 92 ? -6.151 -2.109 -5.143 1.00 87.38 92 LEU A CA 1
ATOM 755 C C . LEU A 1 92 ? -6.255 -2.407 -6.643 1.00 87.38 92 LEU A C 1
ATOM 757 O O . LEU A 1 92 ? -7.145 -3.139 -7.076 1.00 87.38 92 LEU A O 1
ATOM 761 N N . PRO A 1 93 ? -5.350 -1.849 -7.455 1.00 89.25 93 PRO A N 1
ATOM 762 C CA . PRO A 1 93 ? -5.262 -2.180 -8.866 1.00 89.25 93 PRO A CA 1
ATOM 763 C C . PRO A 1 93 ? -4.633 -3.563 -9.099 1.00 89.25 93 PRO A C 1
ATOM 765 O O . PRO A 1 93 ? -3.729 -3.980 -8.380 1.00 89.25 93 PRO A O 1
ATOM 768 N N . SER A 1 94 ? -5.050 -4.239 -10.173 1.00 90.00 94 SER A N 1
ATOM 769 C CA . SER A 1 94 ? -4.637 -5.612 -10.517 1.00 90.00 94 SER A CA 1
ATOM 770 C C . SER A 1 94 ? -3.186 -5.766 -10.987 1.00 90.00 94 SER A C 1
ATOM 772 O O . SER A 1 94 ? -2.733 -6.886 -11.194 1.00 90.00 94 SER A O 1
ATOM 774 N N . TYR A 1 95 ? -2.457 -4.664 -11.189 1.00 92.62 95 TYR A N 1
ATOM 775 C CA . TYR A 1 95 ? -1.028 -4.695 -11.518 1.00 92.62 95 TYR A CA 1
ATOM 776 C C . TYR A 1 95 ? -0.135 -4.926 -10.290 1.00 92.62 95 TYR A C 1
ATOM 778 O O . TYR A 1 95 ? 1.078 -5.063 -10.439 1.00 92.62 95 TYR A O 1
ATOM 786 N N . LEU A 1 96 ? -0.710 -4.929 -9.084 1.00 93.31 96 LEU A N 1
ATOM 787 C CA . LEU A 1 96 ? -0.010 -5.349 -7.877 1.00 93.31 96 LEU A CA 1
ATOM 788 C C . LEU A 1 96 ? 0.202 -6.870 -7.887 1.00 93.31 96 LEU A C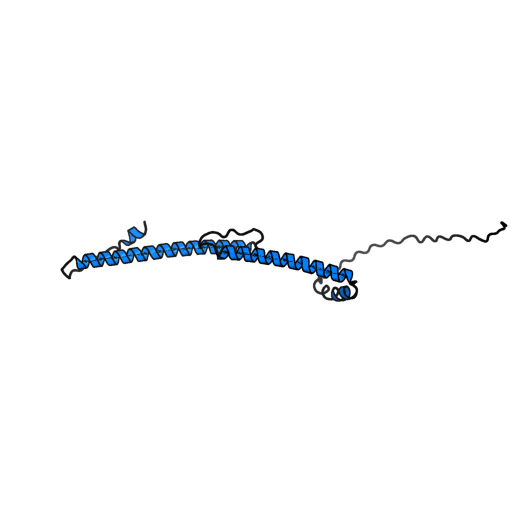 1
ATOM 790 O O . LEU A 1 96 ? -0.678 -7.606 -8.339 1.00 93.31 96 LEU A O 1
ATOM 794 N N . PRO A 1 97 ? 1.327 -7.359 -7.342 1.00 94.00 97 PRO A N 1
ATOM 795 C CA . PRO A 1 97 ? 1.526 -8.786 -7.126 1.00 94.00 97 PRO A CA 1
ATOM 796 C C . PRO A 1 97 ? 0.382 -9.391 -6.301 1.00 94.00 97 PRO A C 1
ATOM 798 O O . PRO A 1 97 ? -0.045 -8.804 -5.307 1.00 94.00 97 PRO A O 1
ATOM 801 N N . SER A 1 98 ? -0.089 -10.582 -6.682 1.00 93.75 98 SER A N 1
ATOM 802 C CA . SER A 1 98 ? -1.240 -11.240 -6.041 1.00 93.75 98 SER A CA 1
ATOM 803 C C . SER A 1 98 ? -1.049 -11.442 -4.539 1.00 93.75 98 SER A C 1
ATOM 805 O O . SER A 1 98 ? -1.955 -11.159 -3.767 1.00 93.75 98 SER A O 1
ATOM 807 N N . TYR A 1 99 ? 0.156 -11.838 -4.127 1.00 95.69 99 TYR A N 1
ATOM 808 C CA . TYR A 1 99 ? 0.513 -11.989 -2.718 1.00 95.69 99 TYR A CA 1
ATOM 809 C C . TYR A 1 99 ? 0.346 -10.677 -1.937 1.00 95.69 99 TYR A C 1
ATOM 811 O O . TYR A 1 99 ? -0.132 -10.660 -0.810 1.00 95.69 99 TYR A O 1
ATOM 819 N N . THR A 1 100 ? 0.685 -9.543 -2.553 1.00 94.38 100 THR A N 1
ATOM 820 C CA . THR A 1 100 ? 0.505 -8.227 -1.931 1.00 94.38 100 THR A CA 1
ATOM 821 C C . THR A 1 100 ? -0.970 -7.847 -1.827 1.00 94.38 100 THR A C 1
ATOM 823 O O . THR A 1 100 ? -1.369 -7.258 -0.827 1.00 94.38 100 THR A O 1
ATOM 826 N N . LEU A 1 101 ? -1.783 -8.178 -2.836 1.00 93.25 101 LEU A N 1
ATOM 827 C CA . LEU A 1 101 ? -3.234 -7.964 -2.790 1.00 93.25 101 LEU A CA 1
ATOM 828 C C . LEU A 1 101 ? -3.877 -8.750 -1.642 1.00 93.25 101 LEU A C 1
ATOM 830 O O . LEU A 1 101 ? -4.678 -8.193 -0.897 1.00 93.25 101 LEU A O 1
ATOM 834 N N . GLU A 1 102 ? -3.498 -10.019 -1.502 1.00 93.75 102 GLU A N 1
ATOM 835 C CA . GLU A 1 102 ? -3.983 -10.924 -0.460 1.00 93.75 102 GLU A CA 1
ATOM 836 C C . GLU A 1 102 ? -3.617 -10.423 0.939 1.00 93.75 102 GLU A C 1
ATOM 838 O O . GLU A 1 102 ? -4.509 -10.207 1.756 1.00 93.75 102 GLU A O 1
ATOM 843 N N . LEU A 1 103 ? -2.337 -10.117 1.182 1.00 94.88 103 LEU A N 1
ATOM 844 C CA . LEU A 1 103 ? -1.885 -9.575 2.467 1.00 94.88 103 LEU A CA 1
ATOM 845 C C . LEU A 1 103 ? -2.617 -8.286 2.851 1.00 94.88 103 LEU A C 1
ATOM 847 O O . LEU A 1 103 ? -3.006 -8.100 3.999 1.00 94.88 103 LEU A O 1
ATOM 851 N N . LEU A 1 104 ? -2.805 -7.367 1.902 1.00 93.50 104 LEU A N 1
ATOM 852 C CA . LEU A 1 104 ? -3.491 -6.106 2.182 1.00 93.50 104 LEU A CA 1
ATOM 853 C C . LEU A 1 104 ? -4.978 -6.306 2.492 1.00 93.50 104 LEU A C 1
ATOM 855 O O . LEU A 1 104 ? -5.539 -5.517 3.253 1.00 93.50 104 LEU A O 1
ATOM 859 N N . ALA A 1 105 ? -5.606 -7.331 1.912 1.00 91.50 105 ALA A N 1
ATOM 860 C CA . ALA A 1 105 ? -6.970 -7.717 2.245 1.00 91.50 105 ALA A CA 1
ATOM 861 C C . ALA A 1 105 ? -7.046 -8.358 3.638 1.00 91.50 105 ALA A C 1
ATOM 863 O O . ALA A 1 105 ? -7.914 -7.986 4.420 1.00 91.50 105 ALA A O 1
ATOM 864 N N . GLU A 1 106 ? -6.115 -9.252 3.975 1.00 93.75 106 GLU A N 1
ATOM 865 C CA . GLU A 1 106 ? -6.022 -9.860 5.308 1.00 93.75 106 GLU A CA 1
ATOM 866 C C . GLU A 1 106 ? -5.839 -8.796 6.395 1.00 93.75 106 GLU A C 1
ATOM 868 O O . GLU A 1 106 ? -6.598 -8.751 7.361 1.00 93.75 106 GLU A O 1
ATOM 873 N N . VAL A 1 107 ? -4.896 -7.871 6.197 1.00 93.88 107 VAL A N 1
ATOM 874 C CA . VAL A 1 107 ? -4.671 -6.755 7.123 1.00 93.88 107 VAL A CA 1
ATOM 875 C C . VAL A 1 107 ? -5.932 -5.902 7.279 1.00 93.88 107 VAL A C 1
ATOM 877 O O . VAL A 1 107 ? -6.250 -5.511 8.395 1.00 93.88 107 VAL A O 1
ATOM 880 N N . ALA A 1 108 ? -6.689 -5.649 6.205 1.00 93.75 108 ALA A N 1
ATOM 881 C CA . ALA A 1 108 ? -7.950 -4.907 6.298 1.00 93.75 108 ALA A CA 1
ATOM 882 C C . ALA A 1 108 ? -8.991 -5.598 7.188 1.00 93.75 108 ALA A C 1
ATOM 884 O O . ALA A 1 108 ? -9.681 -4.932 7.955 1.00 93.75 108 ALA A O 1
ATOM 885 N N . VAL A 1 109 ? -9.090 -6.926 7.103 1.00 93.50 109 VAL A N 1
ATOM 886 C CA . VAL A 1 109 ? -9.998 -7.716 7.945 1.00 93.50 109 VAL A CA 1
ATOM 887 C C . VAL A 1 109 ? -9.554 -7.683 9.408 1.00 93.50 109 VAL A C 1
ATOM 889 O O . VAL A 1 109 ? -10.389 -7.548 10.298 1.00 93.50 109 VAL A O 1
ATOM 892 N N . LEU A 1 110 ? -8.247 -7.767 9.668 1.00 96.12 110 LEU A N 1
ATOM 893 C CA . LEU A 1 110 ? -7.713 -7.670 11.028 1.00 96.12 110 LEU A CA 1
ATOM 894 C C . LEU A 1 110 ? -7.931 -6.281 11.631 1.00 96.12 110 LEU A C 1
ATOM 896 O O . LEU A 1 110 ? -8.272 -6.177 12.804 1.00 96.12 110 LEU A O 1
ATOM 900 N N . GLU A 1 111 ? -7.757 -5.224 10.839 1.00 94.19 111 GLU A N 1
ATOM 901 C CA . GLU A 1 111 ? -8.046 -3.854 11.267 1.00 94.19 111 GLU A CA 1
ATOM 902 C C . GLU A 1 111 ? -9.511 -3.698 11.692 1.00 94.19 111 GLU A C 1
ATOM 904 O O . GLU A 1 111 ? -9.768 -3.138 12.754 1.00 94.19 111 GLU A O 1
ATOM 909 N N . GLU A 1 112 ? -10.455 -4.227 10.908 1.00 94.19 112 GLU A N 1
ATOM 910 C CA . GLU A 1 112 ? -11.882 -4.211 11.258 1.00 94.19 112 GLU A CA 1
ATOM 911 C C . GLU A 1 112 ? -12.146 -4.944 12.580 1.00 94.19 112 GLU A C 1
ATOM 913 O O . GLU A 1 112 ? -12.844 -4.433 13.454 1.00 94.19 112 GLU A O 1
ATOM 918 N N . GLU A 1 113 ? -11.550 -6.123 12.766 1.00 95.75 113 GLU A N 1
ATOM 919 C CA . GLU A 1 113 ? -11.744 -6.894 13.995 1.00 95.75 113 GLU A CA 1
ATOM 920 C C . GLU A 1 113 ? -11.167 -6.177 15.223 1.00 95.75 113 GLU A C 1
ATOM 922 O O . GLU A 1 113 ? -11.787 -6.184 16.287 1.00 95.75 113 GLU A O 1
ATOM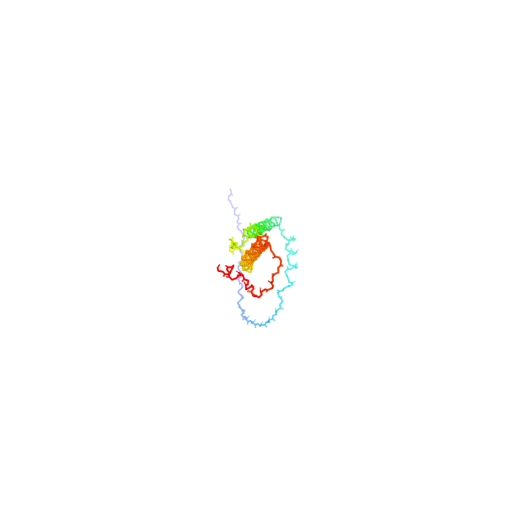 927 N N . VAL A 1 114 ? -10.016 -5.512 15.087 1.00 95.88 114 VAL A N 1
ATOM 928 C CA . VAL A 1 114 ? -9.446 -4.695 16.167 1.00 95.88 114 VAL A CA 1
ATOM 929 C C . VAL A 1 114 ? -10.386 -3.548 16.526 1.00 95.88 114 VAL A C 1
ATOM 931 O O . VAL A 1 114 ? -10.696 -3.384 17.704 1.00 95.88 114 VAL A O 1
ATOM 934 N N . VAL A 1 115 ? -10.899 -2.808 15.538 1.00 94.69 115 VAL A N 1
ATOM 935 C CA . VAL A 1 115 ? -11.847 -1.704 15.775 1.00 94.69 115 VAL A CA 1
ATOM 936 C C . VAL A 1 115 ? -13.105 -2.210 16.489 1.00 94.69 115 VAL A C 1
ATOM 938 O O . VAL A 1 115 ? -13.504 -1.652 17.511 1.00 94.69 115 VAL A O 1
ATOM 941 N N . ARG A 1 116 ? -13.684 -3.326 16.031 1.00 94.62 116 ARG A N 1
ATOM 942 C CA . ARG A 1 116 ? -14.863 -3.945 16.657 1.00 94.62 116 ARG A CA 1
ATOM 943 C C . ARG A 1 116 ? -14.607 -4.354 18.113 1.00 94.62 116 ARG A C 1
ATOM 945 O O . ARG A 1 116 ? -15.472 -4.191 18.978 1.00 94.62 116 ARG A O 1
ATOM 952 N N . LEU A 1 117 ? -13.433 -4.916 18.401 1.00 96.19 117 LEU A N 1
ATOM 953 C CA . LEU A 1 117 ? -13.043 -5.304 19.759 1.00 96.19 117 LEU A CA 1
ATOM 954 C C . LEU A 1 117 ? -12.816 -4.088 20.662 1.00 96.19 117 LEU A C 1
ATOM 956 O O . LEU A 1 117 ? -13.206 -4.116 21.831 1.00 96.19 117 LEU A O 1
ATOM 960 N N . GLU A 1 118 ? -12.220 -3.021 20.135 1.00 95.19 118 GLU A N 1
ATOM 961 C CA . GLU A 1 118 ? -12.024 -1.766 20.859 1.00 95.19 118 GLU A CA 1
ATOM 962 C C . GLU A 1 118 ? -13.358 -1.105 21.220 1.00 95.19 118 GLU A C 1
ATOM 964 O O . GLU A 1 118 ? -13.536 -0.684 22.365 1.00 95.19 118 GLU A O 1
ATOM 969 N N . GLU A 1 119 ? -14.322 -1.075 20.297 1.00 94.81 119 GLU A N 1
ATOM 970 C CA . GLU A 1 119 ? -15.679 -0.584 20.563 1.00 94.81 119 GLU A CA 1
ATOM 971 C C . GLU A 1 119 ? -16.356 -1.376 21.686 1.00 94.81 119 GLU A C 1
ATOM 973 O O . GLU A 1 119 ? -16.905 -0.797 22.628 1.00 94.81 119 GLU A O 1
ATOM 978 N N . LEU A 1 120 ? -16.258 -2.706 21.642 1.00 93.94 120 LEU A N 1
ATOM 979 C CA . LEU A 1 120 ? -16.808 -3.571 22.681 1.00 93.94 120 LEU A CA 1
ATOM 980 C C . LEU A 1 120 ? -16.146 -3.313 24.048 1.00 93.94 120 LEU A C 1
ATOM 982 O O . LEU A 1 120 ? -16.832 -3.211 25.068 1.00 93.94 120 LEU A O 1
ATOM 986 N N . LEU A 1 121 ? -14.821 -3.153 24.079 1.00 95.38 121 LEU A N 1
ATOM 987 C CA . LEU A 1 121 ? -14.073 -2.845 25.300 1.00 95.38 121 LEU A CA 1
ATOM 988 C C . LEU A 1 121 ? -14.466 -1.475 25.870 1.00 95.38 121 LEU A C 1
ATOM 990 O O . LEU A 1 121 ? -14.665 -1.335 27.082 1.00 95.38 121 LEU A O 1
ATOM 994 N N . LEU A 1 122 ? -14.616 -0.467 25.008 1.00 95.50 122 LEU A N 1
ATOM 995 C CA . LEU A 1 122 ? -15.087 0.859 25.400 1.00 95.50 122 LEU A CA 1
ATOM 996 C C . LEU A 1 122 ? -16.498 0.801 25.996 1.00 95.50 122 LEU A C 1
ATOM 998 O O . LEU A 1 122 ? -16.722 1.427 27.037 1.00 95.50 122 LEU A O 1
ATOM 1002 N N . ASN A 1 123 ? -17.406 0.018 25.408 1.00 92.69 123 ASN A N 1
ATOM 1003 C CA . ASN A 1 123 ? -18.759 -0.189 25.929 1.00 92.69 123 ASN A CA 1
ATOM 1004 C C . ASN A 1 123 ? -18.737 -0.832 27.319 1.00 92.69 123 ASN A C 1
ATOM 1006 O O . ASN A 1 123 ? -19.364 -0.310 28.241 1.00 92.69 123 ASN A O 1
ATOM 1010 N N . PHE A 1 124 ? -17.949 -1.893 27.524 1.00 90.12 124 PHE A N 1
ATOM 1011 C CA . PHE A 1 124 ? -17.821 -2.507 28.850 1.00 90.12 124 PHE A CA 1
ATOM 1012 C C . PHE A 1 124 ? -17.306 -1.523 29.896 1.00 90.12 124 PHE A C 1
ATOM 1014 O O . PHE A 1 124 ? -17.843 -1.454 31.001 1.00 90.12 124 PHE A O 1
ATOM 1021 N N . ARG A 1 125 ? -16.306 -0.704 29.552 1.00 91.19 125 ARG A N 1
ATOM 1022 C CA . ARG A 1 125 ? -15.796 0.316 30.474 1.00 91.19 125 ARG A CA 1
ATOM 1023 C C . ARG A 1 125 ? -16.867 1.349 30.828 1.00 91.19 125 ARG A C 1
ATOM 1025 O O . ARG A 1 125 ? -16.949 1.769 31.978 1.00 91.19 125 ARG A O 1
ATOM 1032 N N . GLN A 1 126 ? -17.679 1.770 29.859 1.00 90.38 126 GLN A N 1
ATOM 1033 C CA . GLN A 1 126 ? -18.786 2.696 30.108 1.00 90.38 126 GLN A CA 1
ATOM 1034 C C . GLN A 1 126 ? -19.847 2.075 31.019 1.00 90.38 126 GLN A C 1
ATOM 1036 O O . GLN A 1 126 ? -20.238 2.721 31.991 1.00 90.38 126 GLN A O 1
ATOM 1041 N N . CYS A 1 127 ? -20.241 0.826 30.763 1.00 88.88 127 CYS A N 1
ATOM 1042 C CA . CYS A 1 127 ? -21.173 0.089 31.613 1.00 88.88 127 CYS A CA 1
ATOM 1043 C C . CYS A 1 127 ? -20.682 0.014 33.067 1.00 88.88 127 CYS A C 1
ATOM 1045 O O . CYS A 1 127 ? -21.414 0.367 33.988 1.00 88.88 127 CYS A O 1
ATOM 1047 N N . LEU A 1 128 ? -19.414 -0.354 33.278 1.00 87.88 128 LEU A N 1
ATOM 1048 C CA . LEU A 1 128 ? -18.817 -0.437 34.617 1.00 87.88 128 LEU A CA 1
ATOM 1049 C C . LEU A 1 128 ? -18.745 0.927 35.320 1.00 87.88 128 LEU A C 1
ATOM 1051 O O . LEU A 1 128 ? -18.967 1.031 36.529 1.00 87.88 128 LEU A O 1
ATOM 1055 N N . ASN A 1 129 ? -18.455 1.995 34.574 1.00 89.56 129 ASN A N 1
ATOM 1056 C CA . ASN A 1 129 ? -18.443 3.348 35.128 1.00 89.56 129 ASN A CA 1
ATOM 1057 C C . ASN A 1 129 ? -19.846 3.786 35.565 1.00 89.56 129 ASN A C 1
ATOM 1059 O O . ASN A 1 129 ? -19.997 4.338 36.653 1.00 89.56 129 ASN A O 1
ATOM 1063 N N . GLN A 1 130 ? -20.871 3.517 34.750 1.00 88.50 130 GLN A N 1
ATOM 1064 C CA . GLN A 1 130 ? -22.264 3.796 35.110 1.00 88.50 130 GLN A CA 1
ATOM 1065 C C . GLN A 1 130 ? -22.687 2.998 36.345 1.00 88.50 130 GLN A C 1
ATOM 1067 O O . GLN A 1 130 ? -23.264 3.572 37.265 1.00 88.50 130 GLN A O 1
ATOM 1072 N N . GLU A 1 131 ? -22.327 1.715 36.418 1.00 83.31 131 GLU A N 1
ATOM 1073 C CA . GLU A 1 131 ? -22.588 0.874 37.589 1.00 83.31 131 GLU A CA 1
ATOM 1074 C C . GLU A 1 131 ? -21.955 1.464 38.856 1.00 83.31 131 GLU A C 1
ATOM 1076 O O . GLU A 1 131 ? -22.623 1.613 39.880 1.00 83.31 131 GLU A O 1
ATOM 1081 N N . THR A 1 132 ? -20.692 1.885 38.772 1.00 89.44 132 THR A N 1
ATOM 1082 C CA . THR A 1 132 ? -19.980 2.504 39.898 1.00 89.44 132 THR A CA 1
ATOM 1083 C C . THR A 1 132 ? -20.669 3.793 40.362 1.00 89.44 132 THR A C 1
ATOM 1085 O O . THR A 1 132 ? -20.846 3.999 41.566 1.00 89.44 132 THR A O 1
ATOM 1088 N N . ILE A 1 133 ? -21.113 4.642 39.425 1.00 89.00 133 ILE A N 1
ATOM 1089 C CA . ILE A 1 133 ? -21.858 5.872 39.733 1.00 89.00 133 ILE A CA 1
ATOM 1090 C C . ILE A 1 133 ? -23.187 5.531 40.416 1.00 89.00 133 ILE A C 1
ATOM 1092 O O . ILE A 1 133 ? -23.451 6.037 41.507 1.00 89.00 133 ILE A O 1
ATOM 1096 N N . CYS A 1 134 ? -23.991 4.630 39.846 1.00 86.31 134 CYS A N 1
ATOM 1097 C CA . CYS A 1 134 ? -25.273 4.223 40.421 1.00 86.31 134 CYS A CA 1
ATOM 1098 C C . CYS A 1 134 ? -25.126 3.645 41.837 1.00 86.31 134 CYS A C 1
ATOM 1100 O O . CYS A 1 134 ? -25.912 3.987 42.724 1.00 86.31 134 CYS A O 1
ATOM 1102 N N . ILE A 1 135 ? -24.111 2.807 42.079 1.00 85.88 135 ILE A N 1
ATOM 1103 C CA . ILE A 1 135 ? -23.819 2.270 43.415 1.00 85.88 135 ILE A CA 1
ATOM 1104 C C . ILE A 1 135 ? -23.451 3.406 44.372 1.00 85.88 135 ILE A C 1
ATOM 1106 O O . ILE A 1 135 ? -23.998 3.467 45.473 1.00 85.88 135 ILE A O 1
ATOM 1110 N N . SER A 1 136 ? -22.580 4.329 43.953 1.00 84.06 136 SER A N 1
ATOM 1111 C CA . SER A 1 136 ? -22.172 5.459 44.794 1.00 84.06 136 SER A CA 1
ATOM 1112 C C . SER A 1 136 ? -23.362 6.334 45.197 1.00 84.06 136 SER A C 1
ATOM 1114 O O . SER A 1 136 ? -23.536 6.636 46.378 1.00 84.06 136 SER A O 1
ATOM 1116 N N . GLU A 1 137 ? -24.258 6.642 44.258 1.00 84.06 137 GLU A N 1
ATOM 1117 C CA . GLU A 1 137 ? -25.470 7.407 44.531 1.00 84.06 137 GLU A CA 1
ATOM 1118 C C . GLU A 1 137 ? -26.428 6.671 45.467 1.00 84.06 137 GLU A C 1
ATOM 1120 O O . GLU A 1 137 ? -27.009 7.288 46.359 1.00 84.06 137 GLU A O 1
ATOM 1125 N N . ALA A 1 138 ? -26.599 5.360 45.283 1.00 79.19 138 ALA A N 1
ATOM 1126 C CA . ALA A 1 138 ? -27.430 4.547 46.162 1.00 79.19 138 ALA A CA 1
ATOM 1127 C C . ALA A 1 138 ? -26.878 4.542 47.597 1.00 79.19 138 ALA A C 1
ATOM 1129 O O . ALA A 1 138 ? -27.642 4.721 48.544 1.00 79.19 138 ALA A O 1
ATOM 1130 N N . THR A 1 139 ? -25.555 4.422 47.758 1.00 78.06 139 THR A N 1
ATOM 1131 C CA . THR A 1 139 ? -24.896 4.460 49.076 1.00 78.06 139 THR A CA 1
ATOM 1132 C C . THR A 1 139 ? -24.898 5.849 49.719 1.00 78.06 139 THR A C 1
ATOM 1134 O O . THR A 1 139 ? -24.960 5.945 50.940 1.00 78.06 139 THR A O 1
ATOM 1137 N N . ALA A 1 140 ? -24.887 6.928 48.926 1.00 75.75 140 ALA A N 1
ATOM 1138 C CA . ALA A 1 140 ? -24.965 8.303 49.422 1.00 75.75 140 ALA A CA 1
ATOM 1139 C C . ALA A 1 140 ? -26.391 8.706 49.845 1.00 75.75 140 ALA A C 1
ATOM 1141 O O . ALA A 1 140 ? -26.561 9.527 50.745 1.00 75.75 140 ALA A O 1
ATOM 1142 N N . LYS A 1 141 ? -27.420 8.127 49.210 1.00 67.00 141 LYS A N 1
ATOM 1143 C CA . LYS A 1 141 ? -28.839 8.368 49.529 1.00 67.00 141 LYS A CA 1
ATOM 1144 C C . LYS A 1 141 ? -29.323 7.538 50.731 1.00 67.00 141 LYS A C 1
ATOM 1146 O O . LYS A 1 141 ? -30.282 7.939 51.385 1.00 67.00 141 LYS A O 1
ATOM 1151 N N . SER A 1 142 ? -28.670 6.417 51.062 1.00 58.66 142 SER A N 1
ATOM 1152 C CA . SER A 1 142 ? -28.977 5.612 52.254 1.00 58.66 142 SER A CA 1
ATOM 1153 C C . SER A 1 142 ? -28.116 6.030 53.453 1.00 58.66 142 SER A C 1
ATOM 1155 O O . SER A 1 142 ? -26.988 5.571 53.623 1.00 58.66 142 SER A O 1
ATOM 1157 N N . SER A 1 143 ? -28.642 6.882 54.328 1.00 50.19 143 SER A N 1
ATOM 1158 C CA . SER A 1 143 ? -27.974 7.294 55.565 1.00 50.19 143 SER A CA 1
ATOM 1159 C C . SER A 1 143 ? -28.024 6.216 56.668 1.00 50.19 143 SER A C 1
ATOM 1161 O O . SER A 1 143 ? -28.578 6.489 57.724 1.00 50.19 143 SER A O 1
ATOM 1163 N N . VAL A 1 144 ? -27.485 5.004 56.462 1.00 45.62 144 VAL A N 1
ATOM 1164 C CA . VAL A 1 144 ? -27.107 4.063 57.548 1.00 45.62 144 VAL A CA 1
ATOM 1165 C C . VAL A 1 144 ? -26.025 3.085 57.046 1.00 45.62 144 VAL A C 1
ATOM 1167 O O . VAL A 1 144 ? -26.252 2.413 56.039 1.00 45.62 144 VAL A O 1
ATOM 1170 N N . PRO A 1 145 ? -24.872 2.931 57.731 1.00 58.59 145 PRO A N 1
ATOM 1171 C CA . PRO A 1 145 ? -23.924 1.868 57.430 1.00 58.59 145 PRO A CA 1
ATOM 1172 C C . PRO A 1 145 ? -24.306 0.589 58.188 1.00 58.59 145 PRO A C 1
ATOM 1174 O O . PRO A 1 145 ? -24.251 0.568 59.416 1.00 58.59 145 PRO A O 1
ATOM 1177 N N . ASN A 1 146 ? -24.680 -0.449 57.432 1.00 52.31 146 ASN A N 1
ATOM 1178 C CA . ASN A 1 146 ? -24.572 -1.900 57.686 1.00 52.31 146 ASN A CA 1
ATOM 1179 C C . ASN A 1 146 ? -25.844 -2.627 57.236 1.00 52.31 146 ASN A C 1
ATOM 1181 O O . ASN A 1 146 ? -26.906 -2.419 57.808 1.00 52.31 146 ASN A O 1
ATOM 1185 N N . LEU A 1 147 ? -25.726 -3.549 56.281 1.00 43.25 147 LEU A N 1
ATOM 1186 C CA . LEU A 1 147 ? -25.568 -4.976 56.574 1.00 43.25 147 LEU A CA 1
ATOM 1187 C C . LEU A 1 147 ? -25.342 -5.728 55.256 1.00 43.25 147 LEU A C 1
ATOM 1189 O O . LEU A 1 147 ? -25.852 -5.351 54.204 1.00 43.25 147 LEU A O 1
ATOM 1193 N N . ALA A 1 148 ? -24.518 -6.764 55.333 1.00 61.75 148 ALA A N 1
ATOM 1194 C CA . ALA A 1 148 ? -24.251 -7.703 54.262 1.00 61.75 148 ALA A CA 1
ATOM 1195 C C . ALA A 1 148 ? -25.535 -8.371 53.749 1.00 61.75 148 ALA A C 1
ATOM 1197 O O . ALA A 1 148 ? -26.283 -8.905 54.553 1.00 61.75 148 ALA A O 1
ATOM 1198 N N . ASP A 1 149 ? -25.714 -8.414 52.429 1.00 42.19 149 ASP A N 1
ATOM 1199 C CA . ASP A 1 149 ? -26.522 -9.410 51.713 1.00 42.19 149 ASP A CA 1
ATOM 1200 C C . ASP A 1 149 ? -25.981 -9.471 50.273 1.00 42.19 149 ASP A C 1
ATOM 1202 O O . ASP A 1 149 ? -25.888 -8.463 49.573 1.00 42.19 149 ASP A O 1
ATOM 1206 N N . LYS A 1 150 ? -25.237 -10.538 49.963 1.00 46.25 150 LYS A N 1
ATOM 1207 C CA . LYS A 1 150 ? -25.696 -11.699 49.180 1.00 46.25 150 LYS A CA 1
ATOM 1208 C C . LYS A 1 150 ? -26.137 -11.323 47.763 1.00 46.25 150 LYS A C 1
ATOM 1210 O O . LYS A 1 150 ? -27.166 -10.700 47.554 1.00 46.25 150 LYS A O 1
ATOM 1215 N N . GLU A 1 151 ? -25.316 -11.767 46.810 1.00 48.38 151 GLU A N 1
ATOM 1216 C CA . GLU A 1 151 ? -25.644 -11.908 45.388 1.00 48.38 151 GLU A CA 1
ATOM 1217 C C . GLU A 1 151 ? -26.178 -10.646 44.695 1.00 48.38 151 GLU A C 1
ATOM 1219 O O . GLU A 1 151 ? -27.280 -10.626 44.153 1.00 48.38 151 GLU A O 1
ATOM 1224 N N . ARG A 1 152 ? -25.349 -9.600 44.578 1.00 52.44 152 ARG A N 1
ATOM 1225 C CA . ARG A 1 152 ? -25.502 -8.706 43.420 1.00 52.44 152 ARG A CA 1
ATOM 1226 C C . ARG A 1 152 ? -24.957 -9.422 42.195 1.00 52.44 152 ARG A C 1
ATOM 1228 O O . ARG A 1 152 ? -23.776 -9.322 41.876 1.00 52.44 152 ARG A O 1
ATOM 1235 N N . VAL A 1 153 ? -25.829 -10.194 41.554 1.00 50.38 153 VAL A N 1
ATOM 1236 C CA . VAL A 1 153 ? -25.611 -10.665 40.187 1.00 50.38 153 VAL A CA 1
ATOM 1237 C C . VAL A 1 153 ? -25.361 -9.424 39.330 1.00 50.38 153 V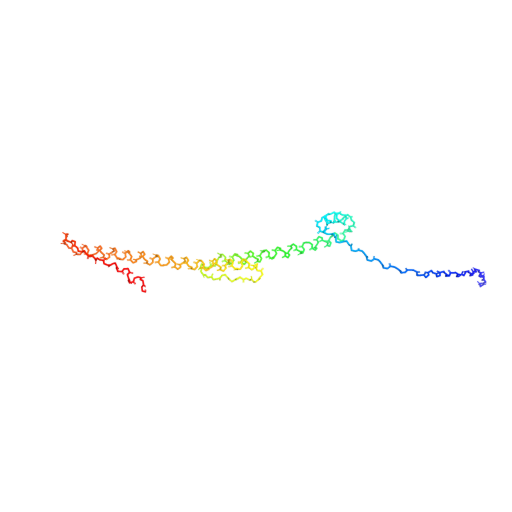AL A C 1
ATOM 1239 O O . VAL A 1 153 ? -26.163 -8.486 39.377 1.00 50.38 153 VAL A O 1
ATOM 1242 N N . PRO A 1 154 ? -24.236 -9.357 38.610 1.00 49.38 154 PRO A N 1
ATOM 1243 C CA . PRO A 1 154 ? -23.849 -8.130 37.953 1.00 49.38 154 PRO A CA 1
ATOM 1244 C C . PRO A 1 154 ? -24.760 -7.911 36.735 1.00 49.38 154 PRO A C 1
ATOM 1246 O O . PRO A 1 154 ? -24.989 -8.821 35.938 1.00 49.38 154 PRO A O 1
ATOM 1249 N N . ILE A 1 155 ? -25.263 -6.683 36.577 1.00 51.97 155 ILE A N 1
ATOM 1250 C CA . ILE A 1 155 ? -26.155 -6.223 35.485 1.00 51.97 155 ILE A CA 1
ATOM 1251 C C . ILE A 1 155 ? -25.440 -6.244 34.113 1.00 51.97 155 ILE A C 1
ATOM 1253 O O . ILE A 1 155 ? -25.989 -5.851 33.088 1.00 51.97 155 ILE A O 1
ATOM 1257 N N . ILE A 1 156 ? -24.227 -6.804 34.046 1.00 53.03 156 ILE A N 1
ATOM 1258 C CA . ILE A 1 156 ? -23.429 -6.981 32.827 1.00 53.03 156 ILE A CA 1
ATOM 1259 C C . ILE A 1 156 ? -24.237 -7.708 31.732 1.00 53.03 156 ILE A C 1
ATOM 1261 O O . ILE A 1 156 ? -23.977 -7.518 30.549 1.00 53.03 156 ILE A O 1
ATOM 1265 N N . GLN A 1 157 ? -25.277 -8.465 32.093 1.00 50.16 157 GLN A N 1
ATOM 1266 C CA . GLN A 1 157 ? -26.169 -9.132 31.147 1.00 50.16 157 GLN A CA 1
ATOM 1267 C C . GLN A 1 157 ? -26.937 -8.179 30.200 1.00 50.16 157 GLN A C 1
ATOM 1269 O O . GLN A 1 157 ? -27.351 -8.625 29.133 1.00 50.16 157 GLN A O 1
ATOM 1274 N N . GLU A 1 158 ? -27.107 -6.889 30.528 1.00 51.50 158 GLU A N 1
ATOM 1275 C CA . GLU A 1 158 ? -27.724 -5.914 29.606 1.00 51.50 158 GLU A CA 1
ATOM 1276 C C . GLU A 1 158 ? -26.743 -5.305 28.600 1.00 51.50 158 GLU A C 1
ATOM 1278 O O . GLU A 1 158 ? -27.156 -4.971 27.496 1.00 51.50 158 GLU A O 1
ATOM 1283 N N . CYS A 1 159 ? -25.445 -5.242 28.912 1.00 46.62 159 CYS A N 1
ATOM 1284 C CA . CYS A 1 159 ? -24.431 -4.765 27.960 1.00 46.62 159 CYS A CA 1
ATOM 1285 C C . CYS A 1 159 ? -24.072 -5.809 26.885 1.00 46.62 159 CYS A C 1
ATOM 1287 O O . CYS A 1 159 ? -23.291 -5.520 25.984 1.00 46.62 159 CYS A O 1
ATOM 1289 N N . PHE A 1 160 ? -24.633 -7.020 26.989 1.00 52.88 160 PHE A N 1
ATOM 1290 C CA . PHE A 1 160 ? -24.502 -8.113 26.021 1.00 52.88 160 PHE A CA 1
ATOM 1291 C C . PHE A 1 160 ? -25.737 -8.285 25.108 1.00 52.88 160 PHE A C 1
ATOM 1293 O O . PHE A 1 160 ? -25.775 -9.257 24.351 1.00 52.88 160 PHE A O 1
ATOM 1300 N N . LYS A 1 161 ? -26.747 -7.403 25.192 1.00 53.09 161 LYS A N 1
ATOM 1301 C CA . LYS A 1 161 ? -27.915 -7.395 24.290 1.00 53.09 161 LYS A CA 1
ATOM 1302 C C . LYS A 1 161 ? -27.715 -6.482 23.088 1.00 53.09 161 LYS A C 1
ATOM 1304 O O . LYS A 1 161 ? -27.130 -5.394 23.269 1.00 53.09 161 LYS A O 1
#

Sequence (161 aa):
MMVEEAKRMKNRTRTDGRAMKATSKHDKDLDKTTKQEAGNLNKSWRCLSRRERRNALQQDVDKLTKKLRHEEDVHRALRRAFTRPLGALPRLPSYLPSYTLELLAEVAVLEEEVVRLEELLLNFRQCLNQETICISEATAKSSVPNLADKERVPIIQECFK

Solvent-accessible surface area (backbone atoms only — not comparable to full-atom values): 10495 Å² total; per-residue (Å²): 135,90,82,88,84,91,87,80,91,84,82,90,82,88,81,89,82,83,84,89,88,82,90,78,90,76,91,74,93,69,96,80,90,86,78,70,64,78,72,49,54,68,55,48,63,75,70,49,50,75,66,56,50,51,51,52,51,50,50,49,49,55,51,49,54,53,50,50,52,50,52,53,53,48,51,51,47,52,50,55,45,75,70,49,66,83,42,51,75,57,90,73,65,86,90,51,58,66,69,58,55,51,51,52,49,52,53,20,55,51,40,34,52,50,51,56,50,49,54,53,52,52,49,52,52,50,54,54,51,51,50,53,50,54,51,51,52,53,57,70,71,46,93,71,97,81,80,94,75,84,81,82,73,70,73,62,71,62,81,74,108

Foldseek 3Di:
DDDDDDDDDDDDDDDDDDDDDDDDDDDDDDPDDDPPPVVVVVVVVVPDDPVRVVVVVVVVVVVVVVVVVLVVVQVVQVVQLVPDPQLDQRPHDPSDDPVVNVVSRVRSNVSNVVVVVVVLVVLVVVLVVVVVVVVVVVVVVDPDDDDDDDDPPDPVVVSVD

InterPro domains:
  IPR025757 Ternary complex factor MIP1, leucine-zipper [PF14389] (50-131)

pLDDT: mean 74.12, std 21.87, range [40.06, 98.5]

Mean predicted aligned error: 17.98 Å

Secondary structure (DSSP, 8-state):
---------------------------------SSSSHHHHHHHHHHS-HHHHHHHHHHHHHHHHHHHHHHHHHHHHHHHHHTSPTTSPP---TTS-HHHHHHHHHHHHHHHHHHHHHHHHHHHHHHHHHHHHHHHHHHHH-------------GGGGTT-

Radius of gyration: 44.29 Å; Cα contacts (8 Å, |Δi|>4): 40; chains: 1; bounding box: 70×47×147 Å

Organism: Vanilla planifolia (NCBI:txid51239)